Protein AF-A0A0F9DGH7-F1 (afdb_monomer_lite)

Structure (mmCIF, N/CA/C/O backbone):
data_AF-A0A0F9DGH7-F1
#
_entry.id   AF-A0A0F9DGH7-F1
#
loop_
_atom_site.group_PDB
_atom_site.id
_atom_site.type_symbol
_atom_site.label_atom_id
_atom_site.label_alt_id
_atom_site.label_comp_id
_atom_site.label_asym_id
_atom_site.label_entity_id
_atom_site.label_seq_id
_atom_site.pdbx_PDB_ins_code
_atom_site.Cartn_x
_atom_site.Cartn_y
_atom_site.Cartn_z
_atom_site.occupancy
_atom_site.B_iso_or_equiv
_atom_site.auth_seq_id
_atom_site.auth_comp_id
_atom_site.auth_asym_id
_atom_site.auth_atom_id
_atom_site.pdbx_PDB_model_num
ATOM 1 N N . MET A 1 1 ? -24.964 -25.021 18.008 1.00 40.59 1 MET A N 1
ATOM 2 C CA . MET A 1 1 ? -23.583 -24.752 17.544 1.00 40.59 1 MET A CA 1
ATOM 3 C C . MET A 1 1 ? -23.655 -23.641 16.508 1.00 40.59 1 MET A C 1
ATOM 5 O O . MET A 1 1 ? -24.434 -23.808 15.576 1.00 40.59 1 MET A O 1
ATOM 9 N N . PRO A 1 2 ? -22.948 -22.509 16.654 1.00 48.03 2 PRO A N 1
ATOM 10 C CA . PRO A 1 2 ? -22.943 -21.501 15.603 1.00 48.03 2 PRO A CA 1
ATOM 11 C C . PRO A 1 2 ? -22.214 -22.079 14.384 1.00 48.03 2 PRO A C 1
ATOM 13 O O . PRO A 1 2 ? -21.088 -22.565 14.497 1.00 48.03 2 PRO A O 1
ATOM 16 N N . GLY A 1 3 ? -22.911 -22.122 13.247 1.00 54.25 3 GLY A N 1
ATOM 17 C CA . GLY A 1 3 ? -22.405 -22.692 12.002 1.00 54.25 3 GLY A CA 1
ATOM 18 C C . GLY A 1 3 ? -21.182 -21.929 11.498 1.00 54.25 3 GLY A C 1
ATOM 19 O O . GLY A 1 3 ? -21.117 -20.707 11.623 1.00 54.25 3 GLY A O 1
ATOM 20 N N . LYS A 1 4 ? -20.211 -22.658 10.933 1.00 53.97 4 LYS A N 1
ATOM 21 C CA . LYS A 1 4 ? -19.028 -22.071 10.287 1.00 53.97 4 LYS A CA 1
ATOM 22 C C . LYS A 1 4 ? -19.452 -20.960 9.319 1.00 53.97 4 LYS A C 1
ATOM 24 O O . LYS A 1 4 ? -20.399 -21.140 8.552 1.00 53.97 4 LYS A O 1
ATOM 29 N N . SER A 1 5 ? -18.747 -19.829 9.371 1.00 54.81 5 SER A N 1
ATOM 30 C CA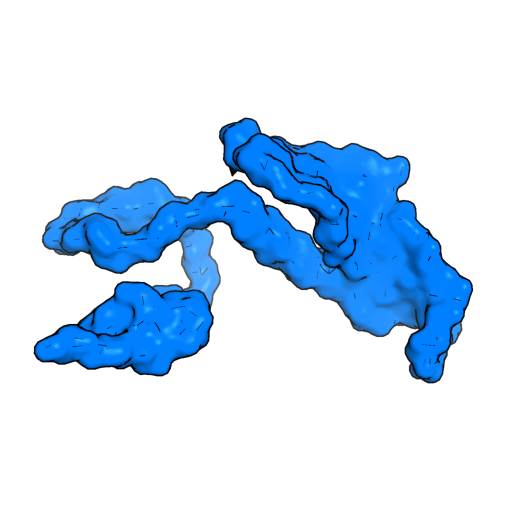 . SER A 1 5 ? -18.972 -18.709 8.456 1.00 54.81 5 SER A CA 1
ATOM 31 C C . SER A 1 5 ? -18.831 -19.187 7.004 1.00 54.81 5 SER A C 1
ATOM 33 O O . SER A 1 5 ? -17.885 -19.920 6.704 1.00 54.81 5 SER A O 1
ATOM 35 N N . PRO A 1 6 ? -19.754 -18.813 6.100 1.00 55.09 6 PRO A N 1
ATOM 36 C CA . PRO A 1 6 ? -19.702 -19.218 4.695 1.00 55.09 6 PRO A CA 1
ATOM 37 C C . PRO A 1 6 ? -18.607 -18.493 3.892 1.00 55.09 6 PRO A C 1
ATOM 39 O O . PRO A 1 6 ? -18.417 -18.796 2.719 1.00 55.09 6 PRO A O 1
ATOM 42 N N . LEU A 1 7 ? -17.907 -17.526 4.494 1.00 52.88 7 LEU A N 1
ATOM 43 C CA . LEU A 1 7 ? -16.910 -16.693 3.829 1.00 52.88 7 LEU A CA 1
ATOM 44 C C . LEU A 1 7 ? -15.492 -17.196 4.133 1.00 52.88 7 LEU A C 1
ATOM 46 O O . LEU A 1 7 ? -15.117 -17.365 5.293 1.00 52.88 7 LEU A O 1
ATOM 50 N N . VAL A 1 8 ? -14.687 -17.401 3.088 1.00 50.41 8 VAL A N 1
ATOM 51 C CA . VAL A 1 8 ? -13.270 -17.785 3.195 1.00 50.41 8 VAL A CA 1
ATOM 52 C C . VAL A 1 8 ? -12.404 -16.532 3.018 1.00 50.41 8 VAL A C 1
ATOM 54 O O . VAL A 1 8 ? -12.507 -15.851 2.002 1.00 50.41 8 VAL A O 1
ATOM 57 N N . GLY A 1 9 ? -11.550 -16.213 3.998 1.00 60.12 9 GLY A N 1
ATOM 58 C CA . GLY A 1 9 ? -10.656 -15.045 3.954 1.00 60.12 9 GLY A CA 1
ATOM 59 C C . GLY A 1 9 ? -11.218 -13.794 4.648 1.00 60.12 9 GLY A C 1
ATOM 60 O O . GLY A 1 9 ? -11.692 -13.872 5.785 1.00 60.12 9 GLY A O 1
ATOM 61 N N . TYR A 1 10 ? -11.128 -12.622 4.001 1.00 45.06 10 TYR A N 1
ATOM 62 C CA . TYR A 1 10 ? -11.672 -11.363 4.539 1.00 45.06 10 TYR A CA 1
ATOM 63 C C . TYR A 1 10 ? -13.191 -11.499 4.749 1.00 45.06 10 TYR A C 1
ATOM 65 O O . TYR A 1 10 ? -13.947 -11.617 3.790 1.00 45.06 10 TYR A O 1
ATOM 73 N N . GLY A 1 11 ? -13.633 -11.493 6.011 1.00 52.81 11 GLY A N 1
ATOM 74 C CA . GLY A 1 11 ? -15.044 -11.670 6.382 1.00 52.81 11 GLY A CA 1
ATOM 75 C C . GLY A 1 11 ? -15.383 -13.000 7.063 1.00 52.81 11 GLY A C 1
ATOM 76 O O . GLY A 1 11 ? -16.527 -13.182 7.462 1.00 52.81 11 GLY A O 1
ATOM 77 N N . ALA A 1 12 ? -14.412 -13.894 7.292 1.00 57.06 12 ALA A N 1
ATOM 78 C CA . ALA A 1 12 ? -14.639 -15.185 7.962 1.00 57.06 12 ALA A CA 1
ATOM 79 C C . ALA A 1 12 ? -15.184 -15.085 9.409 1.00 57.06 12 ALA A C 1
ATOM 81 O O . ALA A 1 12 ? -15.708 -16.059 9.944 1.00 57.06 12 ALA A O 1
ATOM 82 N N . GLY A 1 13 ? -15.080 -13.917 10.055 1.00 59.22 13 GLY A N 1
ATOM 83 C CA . GLY A 1 13 ? -15.679 -13.645 11.371 1.00 59.22 13 GLY A CA 1
ATOM 84 C C . GLY A 1 13 ? -17.124 -13.134 11.320 1.00 59.22 13 GLY A C 1
ATOM 85 O O . GLY A 1 13 ? -17.749 -12.958 12.362 1.00 59.22 13 GLY A O 1
ATOM 86 N N . ILE A 1 14 ? -17.663 -12.873 10.126 1.00 62.12 14 ILE A N 1
ATOM 87 C CA . ILE A 1 14 ? -19.019 -12.349 9.956 1.00 62.12 14 ILE A CA 1
ATOM 88 C C . ILE A 1 14 ? -20.000 -13.510 10.111 1.00 62.12 14 ILE A C 1
ATOM 90 O O . ILE A 1 14 ? -19.877 -14.548 9.451 1.00 62.12 14 ILE A O 1
ATOM 94 N N . ARG A 1 15 ? -20.972 -13.336 11.012 1.00 66.62 15 ARG A N 1
ATOM 95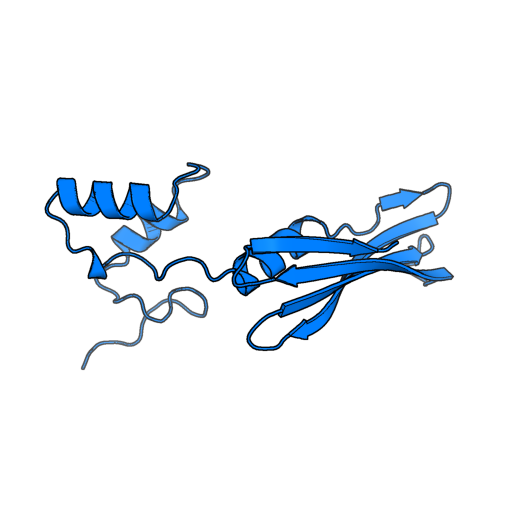 C CA . ARG A 1 15 ? -22.022 -14.327 11.254 1.00 66.62 15 ARG A CA 1
ATOM 96 C C . ARG A 1 15 ? -22.874 -14.514 10.000 1.00 66.62 15 ARG A C 1
ATOM 98 O O . ARG A 1 15 ? -23.110 -13.562 9.251 1.00 66.62 15 ARG A O 1
ATOM 105 N N . LYS A 1 16 ? -23.381 -15.728 9.782 1.00 64.69 16 LYS A N 1
ATOM 106 C CA . LYS A 1 16 ? -24.193 -16.057 8.598 1.00 64.69 16 LYS A CA 1
ATOM 107 C C . LYS A 1 16 ? -25.446 -15.176 8.503 1.00 64.69 16 LYS A C 1
ATOM 109 O O . LYS A 1 16 ? -25.853 -14.805 7.410 1.00 64.69 16 LYS A O 1
ATOM 114 N N . GLU A 1 17 ? -26.009 -14.777 9.638 1.00 66.75 17 GLU A N 1
ATOM 115 C CA . GLU A 1 17 ? -27.198 -13.915 9.710 1.00 66.75 17 GLU A CA 1
ATOM 116 C C . GLU A 1 17 ? -26.940 -12.477 9.220 1.00 66.75 17 GLU A C 1
ATOM 118 O O . GLU A 1 17 ? -27.863 -11.768 8.837 1.00 66.75 17 GLU A O 1
ATOM 123 N N . THR A 1 18 ? -25.675 -12.051 9.178 1.00 64.69 18 THR A N 1
ATOM 124 C CA . THR A 1 18 ? -25.241 -10.728 8.695 1.00 64.69 18 THR A CA 1
ATOM 125 C C . THR A 1 18 ? -24.855 -10.710 7.208 1.00 64.69 18 THR A C 1
ATOM 127 O O . THR A 1 18 ? -24.339 -9.704 6.723 1.00 64.69 18 THR A O 1
ATOM 130 N N . LEU A 1 19 ? -25.140 -11.783 6.455 1.00 67.31 19 LEU A N 1
ATOM 131 C CA . LEU A 1 19 ? -24.823 -11.905 5.023 1.00 67.31 19 LEU A CA 1
ATOM 132 C C . LEU A 1 19 ? -25.440 -10.780 4.172 1.00 67.31 19 LEU A C 1
ATOM 134 O O . LEU A 1 19 ? -24.796 -10.291 3.250 1.00 67.31 19 LEU A O 1
ATOM 138 N N . LEU A 1 20 ? -26.649 -10.313 4.507 1.00 69.31 20 LEU A N 1
ATOM 139 C CA . LEU A 1 20 ? -27.270 -9.176 3.813 1.00 69.31 20 LEU A CA 1
ATOM 140 C C . LEU A 1 20 ? -26.473 -7.878 4.029 1.00 69.31 20 LEU A C 1
ATOM 142 O O . LEU A 1 20 ? -26.275 -7.104 3.097 1.00 69.31 20 LEU A O 1
ATOM 146 N N . GLY A 1 21 ? -25.946 -7.683 5.242 1.00 65.06 21 GLY A N 1
ATOM 147 C CA . GLY A 1 21 ? -25.022 -6.593 5.545 1.00 65.06 21 GLY A CA 1
ATOM 148 C C . GLY A 1 21 ? -23.732 -6.708 4.737 1.00 65.06 21 GLY A C 1
ATOM 149 O O . GLY A 1 21 ? -23.267 -5.715 4.195 1.00 65.06 21 GLY A O 1
ATOM 150 N N . TRP A 1 22 ? -23.185 -7.917 4.579 1.00 66.75 22 TRP A N 1
ATOM 151 C CA . TRP A 1 22 ? -22.013 -8.153 3.731 1.00 66.75 22 TRP A CA 1
ATOM 152 C C . TRP A 1 22 ? -22.264 -7.734 2.273 1.00 66.75 22 TRP A C 1
ATOM 154 O O . TRP A 1 22 ? -21.476 -6.978 1.713 1.00 66.75 22 TRP A O 1
ATOM 164 N N . VAL A 1 23 ? -23.392 -8.136 1.679 1.00 65.81 23 VAL A N 1
ATOM 165 C CA . VAL A 1 23 ? -23.757 -7.720 0.311 1.00 65.81 23 VAL A CA 1
ATOM 166 C C . VAL A 1 23 ? -23.901 -6.197 0.209 1.00 65.81 23 VAL A C 1
ATOM 168 O O . VAL A 1 23 ? -23.433 -5.613 -0.761 1.00 65.81 23 VAL A O 1
ATOM 171 N N . ALA A 1 24 ? -24.472 -5.531 1.217 1.00 66.88 24 ALA A N 1
ATOM 172 C CA . ALA A 1 24 ? -24.585 -4.072 1.230 1.00 66.88 24 ALA A CA 1
ATOM 173 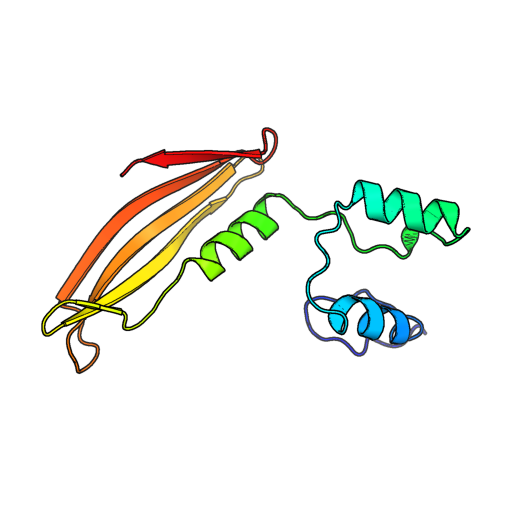C C . ALA A 1 24 ? -23.219 -3.363 1.349 1.00 66.88 24 ALA A C 1
ATOM 175 O O . ALA A 1 24 ? -22.976 -2.383 0.651 1.00 66.88 24 ALA A O 1
ATOM 176 N N . TRP A 1 25 ? -22.310 -3.862 2.194 1.00 65.19 25 TRP A N 1
ATOM 177 C CA . TRP A 1 25 ? -20.985 -3.260 2.394 1.00 65.19 25 TRP A CA 1
ATOM 178 C C . TRP A 1 25 ? -20.041 -3.451 1.208 1.00 65.19 25 TRP A C 1
ATOM 180 O O . TRP A 1 25 ? -19.233 -2.570 0.932 1.00 65.19 25 TRP A O 1
ATOM 190 N N . TYR A 1 26 ? -20.110 -4.605 0.543 1.00 63.75 26 TYR A N 1
ATOM 191 C CA . TYR A 1 26 ? -19.170 -4.981 -0.517 1.00 63.75 26 TYR A CA 1
ATOM 192 C C . TYR A 1 26 ? -19.777 -4.923 -1.927 1.00 63.75 26 TYR A C 1
ATOM 194 O O . TYR A 1 26 ? -19.048 -5.096 -2.900 1.00 63.75 26 TYR A O 1
ATOM 202 N N . GLY A 1 27 ? -21.088 -4.685 -2.046 1.00 64.25 27 GLY A N 1
ATOM 203 C CA . GLY A 1 27 ? -21.802 -4.524 -3.317 1.00 64.25 27 GLY A CA 1
ATOM 204 C C . GLY A 1 27 ? -22.057 -3.070 -3.726 1.00 64.25 27 GLY A C 1
ATOM 205 O O . GLY A 1 27 ? -22.379 -2.824 -4.885 1.00 64.25 27 GLY A O 1
ATOM 206 N N . ILE A 1 28 ? -21.899 -2.106 -2.812 1.00 61.38 28 ILE A N 1
ATOM 207 C CA . ILE A 1 28 ? -21.997 -0.672 -3.119 1.00 61.38 28 ILE A CA 1
ATOM 208 C C . ILE A 1 28 ? -20.589 -0.137 -3.390 1.00 61.38 28 ILE A C 1
ATOM 210 O O . ILE A 1 28 ? -19.727 -0.153 -2.512 1.00 61.38 28 ILE A O 1
ATOM 214 N N . SER A 1 29 ? -20.353 0.332 -4.613 1.00 56.16 29 SER A N 1
ATOM 215 C CA . SER A 1 29 ? -19.072 0.900 -5.027 1.00 56.16 29 SER A CA 1
ATOM 216 C C . SER A 1 29 ? -18.927 2.371 -4.623 1.00 56.16 29 SER A C 1
ATOM 218 O O . SER A 1 29 ? -19.831 3.173 -4.849 1.00 56.16 29 SER A O 1
ATOM 220 N N . ASP A 1 30 ? -17.735 2.699 -4.122 1.00 57.81 30 ASP A N 1
ATOM 221 C CA . ASP A 1 30 ? -17.082 4.017 -4.179 1.00 57.81 30 ASP A CA 1
ATOM 222 C C . ASP A 1 30 ? -17.552 5.215 -3.315 1.00 57.81 30 ASP A C 1
ATOM 224 O O . ASP A 1 30 ? -17.224 6.354 -3.651 1.00 57.81 30 ASP A O 1
ATOM 228 N N . PRO A 1 31 ? -18.242 5.062 -2.166 1.00 65.75 31 PRO A N 1
ATOM 229 C CA . PRO A 1 31 ? -18.404 6.193 -1.259 1.00 65.75 31 PRO A CA 1
ATOM 230 C C . PRO A 1 31 ? -17.148 6.369 -0.386 1.00 65.75 31 PRO A C 1
ATOM 232 O O . PRO A 1 31 ? -16.821 5.516 0.445 1.00 65.75 31 PRO A O 1
ATOM 235 N N . GLU A 1 32 ? -16.460 7.507 -0.517 1.00 73.75 32 GLU A N 1
ATOM 236 C CA . GLU A 1 32 ? -15.401 7.893 0.420 1.00 73.75 32 GLU A CA 1
ATOM 237 C C . GLU A 1 32 ? -16.028 8.272 1.772 1.00 73.75 32 GLU A C 1
ATOM 239 O O . GLU A 1 32 ? -16.500 9.388 1.991 1.00 73.75 32 GLU A O 1
ATOM 244 N N . VAL A 1 33 ? -16.060 7.317 2.704 1.00 81.62 33 VAL A N 1
ATOM 245 C CA . VAL A 1 33 ? -16.592 7.535 4.054 1.00 81.62 33 VAL A CA 1
ATOM 246 C C . VAL A 1 33 ? -15.503 7.293 5.085 1.00 81.62 33 VAL A C 1
ATOM 248 O O . VAL A 1 33 ? -14.994 6.184 5.249 1.00 81.62 33 VAL A O 1
ATOM 251 N N . ARG A 1 34 ? -15.181 8.331 5.862 1.00 84.88 34 ARG A N 1
ATOM 252 C CA . ARG A 1 34 ? -14.290 8.191 7.019 1.00 84.88 34 ARG A CA 1
ATOM 253 C C . ARG A 1 34 ? -14.939 7.297 8.074 1.00 84.88 34 ARG A C 1
ATOM 255 O O . ARG A 1 34 ? -16.099 7.502 8.430 1.00 84.88 34 ARG A O 1
ATOM 262 N N . TYR A 1 35 ? -14.167 6.381 8.660 1.00 87.25 35 TYR A N 1
ATOM 263 C CA . TYR A 1 35 ? -14.657 5.433 9.673 1.00 87.25 35 TYR A CA 1
ATOM 264 C C . TYR A 1 35 ? -15.437 6.110 10.815 1.00 87.25 35 TYR A C 1
ATOM 266 O O . TYR A 1 35 ? -16.502 5.646 11.211 1.00 87.25 35 TYR A O 1
ATOM 274 N N . ASN A 1 36 ? -14.959 7.258 11.306 1.00 89.50 36 ASN A N 1
ATOM 275 C CA . ASN A 1 36 ? -15.638 8.006 12.370 1.00 89.50 36 ASN A CA 1
ATOM 276 C C . ASN A 1 36 ? -16.990 8.590 11.930 1.00 89.50 36 ASN A C 1
ATOM 278 O O . ASN A 1 36 ? -17.930 8.608 12.724 1.00 89.50 36 ASN A O 1
ATOM 282 N N . ALA A 1 37 ? -17.108 9.031 10.675 1.00 89.81 37 ALA A N 1
ATOM 283 C CA . ALA A 1 37 ? -18.372 9.509 10.121 1.00 89.81 37 ALA A CA 1
ATOM 284 C C . ALA A 1 37 ? -19.369 8.351 9.973 1.00 89.81 37 ALA A C 1
ATOM 286 O O . ALA A 1 37 ? -20.526 8.481 10.372 1.00 89.81 37 ALA A O 1
ATOM 287 N N . LEU A 1 38 ? -18.897 7.190 9.509 1.00 88.44 38 LEU A N 1
ATOM 288 C CA . LEU A 1 38 ? -19.701 5.972 9.435 1.00 88.44 38 LEU A CA 1
ATOM 289 C C . LEU A 1 38 ? -20.206 5.544 10.817 1.00 88.44 38 LEU A C 1
ATOM 291 O O . LEU A 1 38 ? -21.400 5.327 11.013 1.00 88.44 38 LEU A O 1
ATOM 295 N N . LYS A 1 39 ? -19.301 5.494 11.799 1.00 91.94 39 LYS A N 1
ATOM 296 C CA . LYS A 1 39 ? -19.607 5.159 13.193 1.00 91.94 39 LYS A CA 1
ATOM 297 C C . LYS A 1 39 ? -20.660 6.086 13.790 1.00 91.94 39 LYS A C 1
ATOM 299 O O . LYS A 1 39 ? -21.587 5.619 14.451 1.00 91.94 39 LYS A O 1
ATOM 304 N N . LYS A 1 40 ? -20.534 7.392 13.539 1.00 93.31 40 LYS A N 1
ATOM 305 C CA . LYS A 1 40 ? -21.523 8.390 13.954 1.00 93.31 40 LYS A CA 1
ATOM 306 C C . LYS A 1 40 ? -22.886 8.103 13.319 1.00 93.31 40 LYS A C 1
ATOM 308 O O . LYS A 1 40 ? -23.877 8.060 14.039 1.00 93.31 40 LYS A O 1
ATOM 313 N N . ARG A 1 41 ? -22.928 7.826 12.012 1.00 90.94 41 ARG A N 1
ATOM 314 C CA . ARG A 1 41 ? -24.178 7.572 11.286 1.00 90.94 41 ARG A CA 1
ATOM 315 C C . ARG A 1 41 ? -24.903 6.314 11.761 1.00 90.94 41 ARG A C 1
ATOM 317 O O . ARG A 1 41 ? -26.111 6.350 11.955 1.00 90.94 41 ARG A O 1
ATOM 324 N N . VAL A 1 42 ? -24.173 5.226 12.007 1.00 90.06 42 VAL A N 1
ATOM 325 C CA . VAL A 1 42 ? -24.735 3.987 12.580 1.00 90.06 42 VAL A CA 1
ATOM 326 C C . VAL A 1 42 ? -25.377 4.260 13.942 1.00 90.06 42 VAL A C 1
ATOM 328 O O . VAL A 1 42 ? -26.503 3.834 14.184 1.00 90.06 42 VAL A O 1
ATOM 331 N N . LYS A 1 43 ? -24.709 5.047 14.797 1.00 92.56 43 LYS A N 1
ATOM 332 C CA . LYS A 1 43 ? -25.246 5.435 16.107 1.00 92.56 43 LYS A CA 1
ATOM 333 C C . LYS A 1 43 ? -26.513 6.294 15.995 1.00 92.56 43 LYS A C 1
ATOM 335 O O . LYS A 1 43 ? -27.455 6.071 16.745 1.00 92.56 43 LYS A O 1
ATOM 340 N N . GLU A 1 44 ? -26.549 7.253 15.068 1.00 95.12 44 GLU A N 1
ATOM 341 C CA . GLU A 1 44 ? -27.730 8.101 14.812 1.00 95.12 44 GLU A CA 1
ATOM 342 C C . GLU A 1 44 ? -28.952 7.297 14.352 1.00 95.12 44 GLU A C 1
ATOM 344 O O . GLU A 1 44 ? -30.080 7.672 14.653 1.00 95.12 44 GLU A O 1
ATOM 349 N N . LEU A 1 45 ? -28.734 6.181 13.653 1.00 93.06 45 LEU A N 1
ATOM 350 C CA . LEU A 1 45 ? -29.791 5.274 13.201 1.00 93.06 45 LEU A CA 1
ATOM 351 C C . LEU A 1 45 ? -30.259 4.292 14.291 1.00 93.06 45 LEU A C 1
ATOM 353 O O . LEU A 1 45 ? -31.087 3.430 14.012 1.00 93.06 45 LEU A O 1
ATOM 357 N N . GLY A 1 46 ? -29.724 4.384 15.516 1.00 92.44 46 GLY A N 1
ATOM 358 C CA . GLY A 1 46 ? -30.046 3.461 16.610 1.00 92.44 46 GLY A CA 1
ATOM 359 C C . GLY A 1 46 ? -29.500 2.043 16.408 1.00 92.44 46 GLY A C 1
ATOM 360 O O . GLY A 1 46 ? -29.963 1.109 17.059 1.00 92.44 46 GLY A O 1
ATOM 361 N N . LEU A 1 47 ? -28.536 1.868 15.501 1.00 88.88 47 LEU A N 1
ATOM 362 C CA . LEU A 1 47 ? -27.937 0.575 15.189 1.00 88.88 47 LEU A CA 1
ATOM 363 C C . LEU A 1 47 ? -26.751 0.272 16.113 1.00 88.88 47 LEU A C 1
ATOM 365 O O . LEU A 1 47 ? -26.058 1.172 16.597 1.00 88.88 47 LEU A O 1
ATOM 369 N N . ASP A 1 48 ? -26.488 -1.019 16.316 1.00 86.69 48 ASP A N 1
ATOM 370 C CA . ASP A 1 48 ? -25.346 -1.470 17.104 1.00 86.69 48 ASP A CA 1
ATOM 371 C C . ASP A 1 48 ? -24.027 -1.216 16.360 1.00 86.69 48 ASP A C 1
ATOM 373 O O . ASP A 1 48 ? -23.749 -1.774 15.298 1.00 86.69 48 ASP A O 1
ATOM 377 N N . VAL A 1 49 ? -23.183 -0.385 16.965 1.00 86.00 49 VAL A N 1
ATOM 378 C CA . VAL A 1 49 ? -21.855 -0.030 16.461 1.00 86.00 49 VAL A CA 1
ATOM 379 C C . VAL A 1 49 ? -20.909 -1.236 16.445 1.00 86.00 49 VAL A C 1
ATOM 381 O O . VAL A 1 49 ? -19.960 -1.242 15.664 1.00 86.00 49 VAL A O 1
ATOM 384 N N . SER A 1 50 ? -21.168 -2.270 17.253 1.00 83.75 50 SER A N 1
ATOM 385 C CA . SER A 1 50 ? -20.390 -3.516 17.246 1.00 83.75 50 SER A CA 1
ATOM 386 C C . SER A 1 50 ? -20.516 -4.295 15.929 1.00 83.75 50 SER A C 1
ATOM 388 O O . SER A 1 50 ? -19.654 -5.110 15.609 1.00 83.75 50 SER A O 1
ATOM 390 N N . ALA A 1 51 ? -21.556 -4.008 15.136 1.00 80.44 51 ALA A N 1
ATOM 391 C CA . ALA A 1 51 ? -21.748 -4.589 13.814 1.00 80.44 51 ALA A CA 1
ATOM 392 C C . ALA A 1 51 ? -20.832 -3.974 12.740 1.00 80.44 51 ALA A C 1
ATOM 394 O O . ALA A 1 51 ? -20.781 -4.487 11.620 1.00 80.44 51 ALA A O 1
ATOM 395 N N . LEU A 1 52 ? -20.121 -2.879 13.045 1.00 83.50 52 LEU A N 1
ATOM 396 C CA . LEU A 1 52 ? -19.153 -2.299 12.119 1.00 83.50 52 LEU A CA 1
ATOM 397 C C . LEU A 1 52 ? -17.911 -3.189 11.980 1.00 83.50 52 LEU A C 1
ATOM 399 O O . LEU A 1 52 ? -17.453 -3.779 12.962 1.00 83.50 52 LEU A O 1
ATOM 403 N N . PRO A 1 53 ? -17.300 -3.233 10.782 1.00 81.62 53 PRO A N 1
ATOM 404 C CA . PRO A 1 53 ? -15.962 -3.780 10.627 1.00 81.62 53 PRO A CA 1
ATOM 405 C C . PRO A 1 53 ? -14.971 -3.076 11.557 1.00 81.62 53 PRO A C 1
ATOM 407 O O . PRO A 1 53 ? -15.145 -1.906 11.898 1.00 81.62 53 PRO A O 1
ATOM 410 N N . ALA A 1 54 ? -13.893 -3.766 11.925 1.00 82.75 54 ALA A N 1
ATOM 411 C CA . ALA A 1 54 ? -12.799 -3.136 12.653 1.00 82.75 54 ALA A CA 1
ATOM 412 C C . ALA A 1 54 ? -12.245 -1.920 11.877 1.00 82.75 54 ALA A C 1
ATOM 414 O O . ALA A 1 54 ? -12.240 -1.933 10.640 1.00 82.75 54 ALA A O 1
ATOM 415 N N . PRO A 1 55 ? -11.752 -0.883 12.580 1.00 85.38 55 PRO A N 1
ATOM 416 C CA . PRO A 1 55 ? -11.125 0.258 11.929 1.00 85.38 55 PRO A CA 1
ATOM 417 C C . PRO A 1 55 ? -9.944 -0.189 11.061 1.00 85.38 55 PRO A C 1
ATOM 419 O O . PRO A 1 55 ? -9.241 -1.156 11.374 1.00 85.38 55 PRO A O 1
ATOM 422 N N . LEU A 1 56 ? -9.728 0.541 9.967 1.00 85.94 56 LEU A N 1
ATOM 423 C CA . LEU A 1 56 ? -8.622 0.291 9.051 1.00 85.94 56 LEU A CA 1
ATOM 424 C C . LEU A 1 56 ? -7.288 0.421 9.789 1.00 85.94 56 LEU A C 1
ATOM 426 O O . LEU A 1 56 ? -7.015 1.431 10.435 1.00 85.94 56 LEU A O 1
ATOM 430 N N . ARG A 1 57 ? -6.442 -0.602 9.667 1.00 89.12 57 ARG A N 1
ATOM 431 C CA . ARG A 1 57 ? -5.078 -0.575 10.198 1.00 89.12 57 ARG A CA 1
ATOM 432 C C . ARG A 1 57 ? -4.175 0.149 9.208 1.00 89.12 57 ARG A C 1
ATOM 434 O O . ARG A 1 57 ? -4.162 -0.219 8.035 1.00 89.12 57 ARG A O 1
ATOM 441 N N . ALA A 1 58 ? -3.377 1.106 9.686 1.00 90.69 58 ALA A N 1
ATOM 442 C CA . ALA A 1 58 ? -2.471 1.911 8.857 1.00 90.69 58 ALA A CA 1
ATOM 443 C C . ALA A 1 58 ? -1.611 1.045 7.922 1.00 90.69 58 ALA A C 1
ATOM 445 O O . ALA A 1 58 ? -1.574 1.262 6.713 1.00 90.69 58 ALA A O 1
ATOM 446 N N . GLY A 1 59 ? -0.998 -0.007 8.476 1.00 92.25 59 GLY A N 1
ATOM 447 C CA . GLY A 1 59 ? -0.167 -0.925 7.704 1.00 92.25 59 GLY A CA 1
ATOM 448 C C . GLY A 1 59 ? -0.931 -1.669 6.606 1.00 92.25 59 GLY A C 1
ATOM 449 O O . GLY A 1 59 ? -0.415 -1.801 5.503 1.00 92.25 59 GLY A O 1
ATOM 450 N N . ASP A 1 60 ? -2.162 -2.117 6.858 1.00 90.50 60 ASP A N 1
ATOM 451 C CA . ASP A 1 60 ? -2.955 -2.825 5.842 1.00 90.50 60 ASP A CA 1
ATOM 452 C C . ASP A 1 60 ? -3.432 -1.868 4.740 1.00 90.50 60 ASP A C 1
ATOM 454 O O . ASP A 1 60 ? -3.374 -2.214 3.557 1.00 90.50 60 ASP A O 1
ATOM 458 N N . SER A 1 61 ? -3.817 -0.641 5.109 1.00 89.75 61 SER A N 1
ATOM 459 C CA . SER A 1 61 ? -4.146 0.426 4.158 1.00 89.75 61 SER A CA 1
ATOM 460 C C . SER A 1 61 ? -2.958 0.770 3.260 1.00 89.75 61 SER A C 1
ATOM 462 O O . SER A 1 61 ? -3.110 0.830 2.043 1.00 89.75 61 SER A O 1
ATOM 464 N N . PHE A 1 62 ? -1.761 0.914 3.833 1.00 94.00 62 PHE A N 1
ATOM 465 C CA . PHE A 1 62 ? -0.542 1.187 3.074 1.00 94.00 62 PHE A CA 1
ATOM 466 C C . PHE A 1 62 ? -0.172 0.041 2.133 1.00 94.00 62 PHE A C 1
ATOM 468 O O . PHE A 1 62 ? 0.088 0.272 0.956 1.00 94.00 62 PHE A O 1
ATOM 475 N N . LYS A 1 63 ? -0.2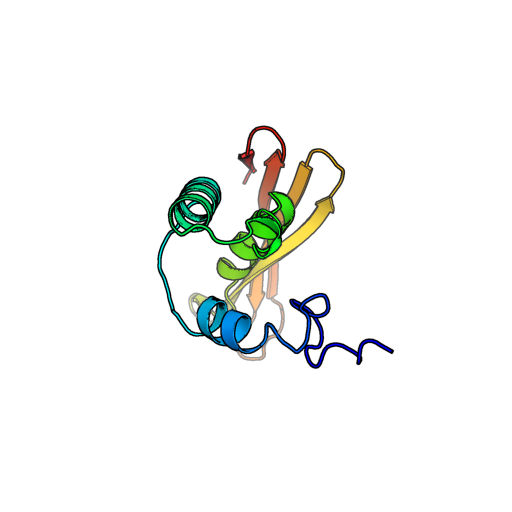42 -1.217 2.590 1.00 92.06 63 LYS A N 1
ATOM 476 C CA . LYS A 1 6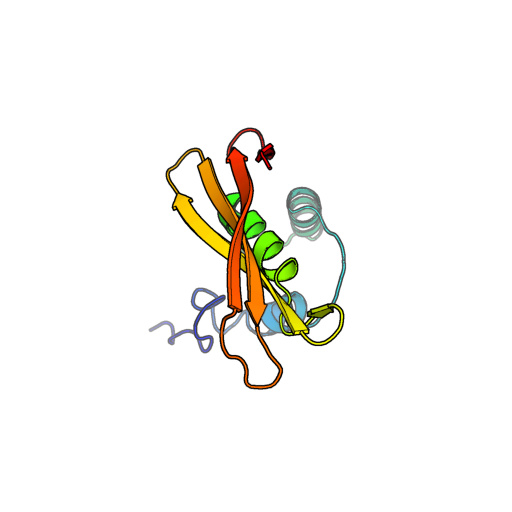3 ? -0.026 -2.387 1.720 1.00 92.06 63 LYS A CA 1
ATOM 477 C C . LYS A 1 63 ? -0.991 -2.401 0.536 1.00 92.06 63 LYS A C 1
ATOM 479 O O . LYS A 1 63 ? -0.583 -2.736 -0.576 1.00 92.06 63 LYS A O 1
ATOM 484 N N . ARG A 1 64 ? -2.260 -2.056 0.776 1.00 91.06 64 ARG A N 1
ATOM 485 C CA . ARG A 1 64 ? -3.281 -1.966 -0.271 1.00 91.06 64 ARG A CA 1
ATOM 486 C C . ARG A 1 64 ? -2.974 -0.835 -1.252 1.00 91.06 64 ARG A C 1
ATOM 488 O O . ARG A 1 64 ? -3.036 -1.078 -2.451 1.00 91.06 64 ARG A O 1
ATOM 495 N N . ALA A 1 65 ? -2.589 0.340 -0.757 1.00 91.00 65 ALA A N 1
ATOM 496 C CA . ALA A 1 65 ? -2.177 1.465 -1.593 1.00 91.00 65 ALA A CA 1
ATOM 497 C C . ALA A 1 65 ? -0.966 1.105 -2.471 1.00 91.00 65 ALA A C 1
ATOM 499 O O . ALA A 1 65 ? -1.010 1.299 -3.680 1.00 91.00 65 ALA A O 1
ATOM 500 N N . CYS A 1 66 ? 0.064 0.472 -1.899 1.00 93.69 66 CYS A N 1
ATOM 501 C CA . CYS A 1 66 ? 1.217 -0.019 -2.653 1.00 93.69 66 CYS A CA 1
ATOM 502 C C . CYS A 1 66 ? 0.827 -0.998 -3.765 1.00 93.69 66 CYS A C 1
ATOM 504 O O . CYS A 1 66 ? 1.357 -0.908 -4.863 1.00 93.69 66 CYS A O 1
ATOM 506 N N . ARG A 1 67 ? -0.104 -1.924 -3.503 1.00 90.50 67 ARG A N 1
ATOM 507 C CA . ARG A 1 67 ? -0.564 -2.887 -4.514 1.00 90.50 67 ARG A CA 1
ATOM 508 C C . ARG A 1 67 ? -1.221 -2.199 -5.713 1.00 90.50 67 ARG A C 1
ATOM 510 O O . ARG A 1 67 ? -1.095 -2.689 -6.825 1.00 90.50 67 ARG A O 1
ATOM 517 N N . TYR A 1 68 ? -1.917 -1.086 -5.496 1.00 90.81 68 TYR A N 1
ATOM 518 C CA . TYR A 1 68 ? -2.509 -0.311 -6.588 1.00 90.81 68 TYR A CA 1
ATOM 519 C C . TYR A 1 68 ? -1.477 0.456 -7.422 1.00 90.81 68 TYR A C 1
ATOM 521 O O . TYR A 1 68 ? -1.781 0.819 -8.551 1.00 90.81 68 TYR A O 1
ATOM 529 N N . ALA A 1 69 ? -0.273 0.687 -6.891 1.00 90.00 69 ALA A N 1
ATOM 530 C CA . ALA A 1 69 ? 0.818 1.322 -7.626 1.00 90.00 69 ALA A CA 1
ATOM 531 C C . ALA A 1 69 ? 1.601 0.339 -8.518 1.00 90.00 69 ALA A C 1
ATOM 533 O O . ALA A 1 69 ? 2.356 0.776 -9.383 1.00 90.00 69 ALA A O 1
ATOM 534 N N . GLU A 1 70 ? 1.445 -0.974 -8.317 1.00 94.62 70 GLU A N 1
ATOM 535 C CA . GLU A 1 70 ? 2.131 -1.985 -9.124 1.00 94.62 70 GLU A CA 1
ATOM 536 C C . GLU A 1 70 ? 1.562 -2.040 -10.545 1.00 94.62 70 GLU A C 1
ATOM 538 O O . GLU A 1 70 ? 0.348 -2.085 -10.749 1.00 94.62 70 GLU A O 1
ATOM 543 N N . GLN A 1 71 ? 2.450 -2.094 -11.534 1.00 96.25 71 GLN A N 1
ATOM 544 C CA . GLN A 1 71 ? 2.101 -2.212 -12.947 1.00 96.25 71 GLN A CA 1
ATOM 545 C C . GLN A 1 71 ? 3.001 -3.252 -13.606 1.00 96.25 71 GLN A C 1
ATOM 547 O O . GLN A 1 71 ? 4.170 -3.395 -13.255 1.00 96.25 71 GLN A O 1
ATOM 552 N N . LYS A 1 72 ? 2.462 -3.997 -14.567 1.00 94.75 72 LYS A N 1
ATOM 553 C CA . LYS A 1 72 ? 3.214 -5.004 -15.322 1.00 94.75 72 LYS A CA 1
ATOM 554 C C . LYS A 1 72 ? 3.158 -4.688 -16.803 1.00 94.75 72 LYS A C 1
ATOM 556 O O . LYS A 1 72 ? 2.129 -4.204 -17.269 1.00 94.75 72 LYS A O 1
ATOM 561 N N . LYS A 1 73 ? 4.230 -5.029 -17.520 1.00 92.81 73 LYS A N 1
ATOM 562 C CA . LYS A 1 73 ? 4.332 -4.878 -18.976 1.00 92.81 73 LYS A CA 1
ATOM 563 C C . LYS A 1 73 ? 4.017 -3.452 -19.456 1.00 92.81 73 LYS A C 1
ATOM 565 O O . LYS A 1 73 ? 3.333 -3.266 -20.458 1.00 92.81 73 LYS A O 1
ATOM 570 N N . VAL A 1 74 ? 4.514 -2.439 -18.745 1.00 95.25 74 VAL A N 1
ATOM 571 C CA . VAL A 1 74 ? 4.429 -1.038 -19.182 1.00 95.25 74 VAL A CA 1
ATOM 572 C C . VAL A 1 74 ? 5.389 -0.849 -20.365 1.00 95.25 74 VAL A C 1
ATOM 574 O O . VAL A 1 74 ? 6.574 -1.120 -20.193 1.00 95.25 74 VAL A O 1
ATOM 577 N N . PRO A 1 75 ? 4.938 -0.426 -21.558 1.00 95.19 75 PRO A N 1
ATOM 578 C CA . PRO A 1 75 ? 5.832 -0.254 -22.705 1.00 95.19 75 PRO A CA 1
ATOM 579 C C . PRO A 1 75 ? 6.915 0.807 -22.451 1.00 95.19 75 PRO A C 1
ATOM 581 O O . PRO A 1 75 ? 6.606 1.899 -21.971 1.00 95.19 75 PRO A O 1
ATOM 584 N N . TYR A 1 76 ? 8.167 0.506 -22.807 1.00 92.12 76 TYR A N 1
ATOM 585 C CA . TYR A 1 76 ? 9.310 1.416 -22.701 1.00 92.12 76 TYR A CA 1
ATOM 586 C C . TYR A 1 76 ? 10.273 1.197 -23.880 1.00 92.12 76 TYR A C 1
ATOM 588 O O . TYR A 1 76 ? 11.159 0.350 -23.833 1.00 92.12 76 TYR A O 1
ATOM 596 N N . GLY A 1 77 ? 10.086 1.943 -24.973 1.00 92.19 77 GLY A N 1
ATOM 597 C CA . GLY A 1 77 ? 10.823 1.693 -26.218 1.00 92.19 77 GLY A CA 1
ATOM 598 C C . GLY A 1 77 ? 10.510 0.303 -26.783 1.00 92.19 77 GLY A C 1
ATOM 599 O O . GLY A 1 77 ? 9.340 -0.061 -26.886 1.00 92.19 77 GLY A O 1
ATOM 600 N N . ASP A 1 78 ? 11.551 -0.469 -27.105 1.00 93.50 78 ASP A N 1
ATOM 601 C CA . ASP A 1 78 ? 11.441 -1.849 -27.610 1.00 93.50 78 ASP A CA 1
ATOM 602 C C . ASP A 1 78 ? 11.360 -2.909 -26.490 1.00 93.50 78 ASP A C 1
ATOM 604 O O . ASP A 1 78 ? 11.333 -4.112 -26.756 1.00 93.50 78 ASP A O 1
ATOM 608 N N . VAL A 1 79 ? 11.341 -2.473 -25.227 1.00 95.62 79 VAL A N 1
ATOM 609 C CA . VAL A 1 79 ? 11.270 -3.330 -24.038 1.00 95.62 79 VAL A CA 1
ATOM 610 C C . VAL A 1 79 ? 10.034 -2.995 -23.199 1.00 95.62 79 VAL A C 1
ATOM 612 O O . VAL A 1 79 ? 9.259 -2.082 -23.499 1.00 95.62 79 VAL A O 1
ATOM 615 N N . PHE A 1 80 ? 9.827 -3.758 -22.132 1.00 96.94 80 PHE A N 1
ATOM 616 C CA . PHE A 1 80 ? 8.751 -3.555 -21.173 1.00 96.94 80 PHE A CA 1
ATOM 617 C C . PHE A 1 80 ? 9.306 -3.333 -19.772 1.00 96.94 80 PHE A C 1
ATOM 619 O O . PHE A 1 80 ? 10.355 -3.855 -19.408 1.00 96.94 80 PHE A O 1
ATOM 626 N N . THR A 1 81 ? 8.534 -2.628 -18.957 1.00 96.44 81 THR A N 1
ATOM 627 C CA . THR A 1 81 ? 8.867 -2.320 -17.574 1.00 96.44 81 THR A CA 1
ATOM 628 C C . THR A 1 81 ? 7.803 -2.873 -16.630 1.00 96.44 81 THR A C 1
ATOM 630 O O . THR A 1 81 ? 6.601 -2.658 -16.808 1.00 96.44 81 THR A O 1
ATOM 633 N N . ASN A 1 82 ? 8.243 -3.569 -15.587 1.00 96.88 82 ASN A N 1
ATOM 634 C CA . ASN A 1 82 ? 7.436 -3.985 -14.450 1.00 96.88 82 ASN A CA 1
ATOM 635 C C . ASN A 1 82 ? 7.748 -3.071 -13.259 1.00 96.88 82 ASN A C 1
ATOM 637 O O . ASN A 1 82 ? 8.879 -3.017 -12.777 1.00 96.88 82 ASN A O 1
ATOM 641 N N . ILE A 1 83 ? 6.727 -2.379 -12.762 1.00 96.44 83 ILE A N 1
ATOM 642 C CA . ILE A 1 83 ? 6.788 -1.543 -11.564 1.00 96.44 83 ILE A CA 1
ATOM 643 C C . ILE A 1 83 ? 6.239 -2.365 -10.402 1.00 96.44 83 ILE A C 1
ATOM 645 O O . ILE A 1 83 ? 5.075 -2.767 -10.399 1.00 96.44 83 ILE A O 1
ATOM 649 N N . MET A 1 84 ? 7.077 -2.636 -9.411 1.00 96.44 84 MET A N 1
ATOM 650 C CA . MET A 1 84 ? 6.778 -3.578 -8.336 1.00 96.44 84 MET A CA 1
ATOM 651 C C . MET A 1 84 ? 7.021 -2.947 -6.975 1.00 96.44 84 MET A C 1
ATOM 653 O O . MET A 1 84 ? 7.939 -2.149 -6.814 1.00 96.44 84 MET A O 1
ATOM 657 N N . ILE A 1 85 ? 6.252 -3.359 -5.967 1.00 96.75 85 ILE A N 1
ATOM 658 C CA . ILE A 1 85 ? 6.505 -2.977 -4.582 1.00 96.75 85 ILE A CA 1
ATOM 659 C C . ILE A 1 85 ? 6.917 -4.217 -3.785 1.00 96.75 85 ILE A C 1
ATOM 661 O O . ILE A 1 85 ? 6.146 -5.159 -3.593 1.00 96.75 85 ILE A O 1
ATOM 66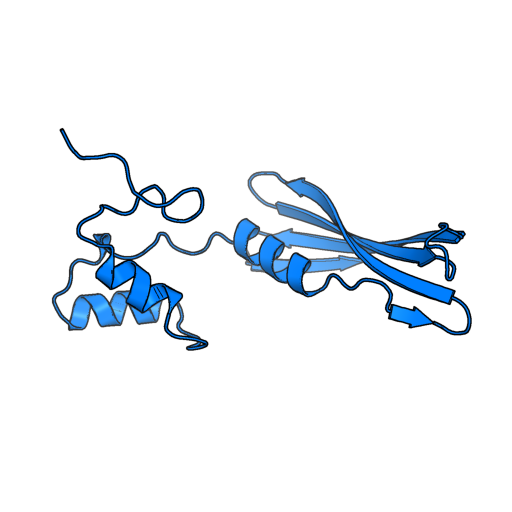5 N N . ARG A 1 86 ? 8.142 -4.226 -3.264 1.00 96.00 86 ARG A N 1
ATOM 666 C CA . ARG A 1 86 ? 8.671 -5.319 -2.441 1.00 96.00 86 ARG A CA 1
ATOM 667 C C . ARG A 1 86 ? 8.513 -5.019 -0.961 1.00 96.00 86 ARG A C 1
ATOM 669 O O . ARG A 1 86 ? 8.799 -3.918 -0.507 1.00 96.00 86 ARG A O 1
ATOM 676 N N . ALA A 1 87 ? 8.034 -6.005 -0.206 1.00 95.75 87 ALA A N 1
ATOM 677 C CA . ALA A 1 87 ? 8.014 -5.933 1.249 1.00 95.75 87 ALA A CA 1
ATOM 678 C C . ALA A 1 87 ? 9.432 -6.138 1.788 1.00 95.75 87 ALA A C 1
ATOM 680 O O . ALA A 1 87 ? 10.104 -7.074 1.362 1.00 95.75 87 ALA A O 1
ATOM 681 N N . VAL A 1 88 ? 9.855 -5.273 2.710 1.00 95.81 88 VAL A N 1
ATOM 682 C CA . VAL A 1 88 ? 11.215 -5.300 3.266 1.00 95.81 88 VAL A CA 1
ATOM 683 C C . VAL A 1 88 ? 11.165 -5.635 4.745 1.00 95.81 88 VAL A C 1
ATOM 685 O O . VAL A 1 88 ? 11.600 -6.709 5.147 1.00 95.81 88 VAL A O 1
ATOM 688 N N . THR A 1 89 ? 10.566 -4.757 5.549 1.00 95.31 89 THR A N 1
ATOM 689 C CA . THR A 1 89 ? 10.370 -4.993 6.979 1.00 95.31 89 THR A CA 1
ATOM 690 C C . THR A 1 89 ? 9.046 -4.412 7.462 1.00 95.31 89 THR A C 1
ATOM 692 O O . THR A 1 89 ? 8.437 -3.545 6.830 1.00 95.31 89 THR A O 1
ATOM 695 N N . GLN A 1 90 ? 8.567 -4.940 8.579 1.00 95.06 90 GLN A N 1
ATOM 696 C CA . GLN A 1 90 ? 7.407 -4.435 9.288 1.00 95.06 90 GLN A CA 1
ATOM 697 C C . GLN A 1 90 ? 7.560 -4.765 10.772 1.00 95.06 90 GLN A C 1
ATOM 699 O O . GLN A 1 90 ? 7.622 -5.938 11.134 1.00 95.06 90 GLN A O 1
ATOM 704 N N . ASP A 1 91 ? 7.497 -3.746 11.622 1.00 94.94 91 ASP A N 1
ATOM 705 C CA . ASP A 1 91 ? 7.449 -3.888 13.081 1.00 94.94 91 ASP A CA 1
ATOM 706 C C . ASP A 1 91 ? 6.146 -3.281 13.635 1.00 94.94 91 ASP A C 1
ATOM 708 O O . ASP A 1 91 ? 5.137 -3.272 12.928 1.00 94.94 91 ASP A O 1
ATOM 712 N N . ASN A 1 92 ? 6.088 -2.839 14.892 1.00 94.00 92 ASN A N 1
ATOM 713 C CA . ASN A 1 92 ? 4.882 -2.218 15.456 1.00 94.00 92 ASN A CA 1
ATOM 714 C C . ASN A 1 92 ? 4.723 -0.739 15.082 1.00 94.00 92 ASN A C 1
ATOM 716 O O . ASN A 1 92 ? 3.604 -0.235 15.114 1.00 94.00 92 ASN A O 1
ATOM 720 N N . GLU A 1 93 ? 5.800 -0.076 14.682 1.00 95.94 93 GLU A N 1
ATOM 721 C CA . GLU A 1 93 ? 5.871 1.368 14.464 1.00 95.94 93 GLU A CA 1
ATOM 722 C C . GLU A 1 93 ? 5.859 1.692 12.972 1.00 95.94 93 GLU A C 1
ATOM 724 O O . GLU A 1 93 ? 5.148 2.591 12.534 1.00 95.94 93 GLU A O 1
ATOM 729 N N . THR A 1 94 ? 6.554 0.891 12.165 1.00 97.19 94 THR A N 1
ATOM 730 C CA . THR A 1 94 ? 6.795 1.185 10.756 1.00 97.19 94 THR A CA 1
ATOM 731 C C . THR A 1 94 ? 6.401 0.050 9.810 1.00 97.19 94 THR A C 1
ATOM 733 O O . THR A 1 94 ? 6.227 -1.122 10.182 1.00 97.19 94 THR A O 1
ATOM 736 N N . VAL A 1 95 ? 6.174 0.413 8.546 1.00 97.56 95 VAL A N 1
ATOM 737 C CA . VAL A 1 95 ? 6.152 -0.520 7.412 1.00 97.56 95 VAL A CA 1
ATOM 738 C C . VAL A 1 95 ? 7.113 -0.007 6.354 1.00 97.56 95 VAL A C 1
ATOM 740 O O . VAL A 1 95 ? 6.911 1.089 5.836 1.00 97.56 95 VAL A O 1
ATOM 743 N N . GLU A 1 96 ? 8.092 -0.822 5.977 1.00 97.06 96 GLU A N 1
ATOM 744 C CA . GLU A 1 96 ? 9.024 -0.508 4.901 1.00 97.06 96 GLU A CA 1
ATOM 745 C C . GLU A 1 96 ? 8.742 -1.353 3.657 1.00 97.06 96 GLU A C 1
ATOM 747 O O . GLU A 1 96 ? 8.583 -2.582 3.711 1.00 97.06 96 GLU A O 1
ATOM 752 N N . ARG A 1 97 ? 8.704 -0.680 2.508 1.00 97.44 97 ARG A N 1
ATOM 753 C CA . ARG A 1 97 ? 8.564 -1.294 1.190 1.00 97.44 97 ARG A CA 1
ATOM 754 C C . ARG A 1 97 ? 9.470 -0.602 0.184 1.00 97.44 97 ARG A C 1
ATOM 756 O O . ARG A 1 97 ? 9.656 0.603 0.267 1.00 97.44 97 ARG A O 1
ATOM 763 N N . HIS A 1 98 ? 10.008 -1.332 -0.785 1.00 97.25 98 HIS A N 1
ATOM 764 C CA . HIS A 1 98 ? 10.810 -0.744 -1.863 1.00 97.25 98 HIS A CA 1
ATOM 765 C C . HIS A 1 98 ? 10.036 -0.764 -3.173 1.00 97.25 98 HIS A C 1
ATOM 767 O O . HIS A 1 98 ? 9.470 -1.792 -3.543 1.00 97.25 98 HIS A O 1
ATOM 773 N N . LEU A 1 99 ? 10.026 0.369 -3.865 1.00 96.69 99 LEU A N 1
ATOM 774 C CA . LEU A 1 99 ? 9.661 0.456 -5.267 1.00 96.69 99 LEU A CA 1
ATOM 775 C C . LEU A 1 99 ? 10.816 -0.094 -6.094 1.00 96.69 99 LEU A C 1
ATOM 777 O O . LEU A 1 99 ? 11.962 0.303 -5.912 1.00 96.69 99 LEU A O 1
ATOM 781 N N . VAL A 1 100 ? 10.502 -1.009 -6.995 1.00 96.81 100 VAL A N 1
ATOM 782 C CA . VAL A 1 100 ? 11.459 -1.660 -7.878 1.00 96.81 100 VAL A CA 1
ATOM 783 C C . VAL A 1 100 ? 10.965 -1.526 -9.304 1.00 96.81 100 VAL A C 1
ATOM 785 O O . VAL A 1 100 ? 9.786 -1.758 -9.581 1.00 96.81 100 VAL A O 1
ATOM 788 N N . VAL A 1 101 ? 11.891 -1.203 -10.195 1.00 96.38 101 VAL A N 1
ATOM 789 C CA . VAL A 1 101 ? 11.684 -1.176 -11.634 1.00 96.38 101 VAL A CA 1
ATOM 790 C C . VAL A 1 101 ? 12.469 -2.336 -12.236 1.00 96.38 101 VAL A C 1
ATOM 792 O O . VAL A 1 101 ? 13.671 -2.473 -12.026 1.00 96.38 101 VAL A O 1
ATOM 795 N N . GLU A 1 102 ? 11.771 -3.213 -12.943 1.00 97.12 102 GLU A N 1
ATOM 796 C CA . GLU A 1 102 ? 12.370 -4.324 -13.677 1.00 97.12 102 GLU A CA 1
ATOM 797 C C . GLU A 1 102 ? 12.116 -4.131 -15.166 1.00 97.12 102 GLU A C 1
ATOM 799 O O . GLU A 1 102 ? 10.970 -3.961 -15.576 1.00 97.12 102 GLU A O 1
ATOM 804 N N . ILE A 1 103 ? 13.175 -4.178 -15.968 1.00 96.31 103 ILE A N 1
ATOM 805 C CA . ILE A 1 103 ? 13.094 -4.085 -17.425 1.00 96.31 103 ILE A CA 1
ATOM 806 C C . ILE A 1 103 ? 13.182 -5.498 -17.994 1.00 96.31 103 ILE A C 1
ATOM 808 O O . ILE A 1 103 ? 14.075 -6.269 -17.630 1.00 96.31 103 ILE A O 1
ATOM 812 N N . VAL A 1 104 ? 12.257 -5.842 -18.882 1.00 96.38 104 VAL A N 1
ATOM 813 C CA . VAL A 1 104 ? 12.135 -7.158 -19.515 1.00 96.38 104 VAL A CA 1
ATOM 814 C C . VAL A 1 104 ? 11.953 -7.015 -21.024 1.00 96.38 104 VAL A C 1
ATOM 816 O O . VAL A 1 104 ? 11.396 -6.026 -21.497 1.00 96.38 104 VAL A O 1
ATOM 819 N N . ASP A 1 105 ? 12.392 -8.004 -21.794 1.00 94.00 105 ASP A N 1
ATOM 820 C CA . ASP A 1 105 ? 12.115 -8.057 -23.231 1.00 94.00 105 ASP A CA 1
ATOM 821 C C . ASP A 1 105 ? 10.683 -8.553 -23.543 1.00 94.00 105 ASP A C 1
ATOM 823 O O . ASP A 1 105 ? 9.834 -8.749 -22.659 1.00 94.00 105 ASP A O 1
ATOM 827 N N . ALA A 1 106 ? 10.387 -8.730 -24.835 1.00 90.75 106 ALA A N 1
ATOM 828 C CA . ALA A 1 106 ? 9.097 -9.238 -25.298 1.00 90.75 106 ALA A CA 1
ATOM 829 C C . ALA A 1 106 ? 8.776 -10.644 -24.756 1.00 90.75 106 ALA A C 1
ATOM 831 O O . ALA A 1 106 ? 7.610 -10.925 -24.469 1.00 90.75 106 ALA A O 1
ATOM 832 N N . ASP A 1 107 ? 9.799 -11.467 -24.518 1.00 92.50 107 ASP A N 1
ATOM 833 C CA . ASP A 1 107 ? 9.699 -12.841 -24.020 1.00 92.50 107 ASP A CA 1
ATOM 834 C C . ASP A 1 107 ? 9.715 -12.925 -22.478 1.00 92.50 107 ASP A C 1
ATOM 836 O O . ASP A 1 107 ? 9.881 -14.005 -21.909 1.00 92.50 107 ASP A O 1
ATOM 840 N N . ASP A 1 108 ? 9.527 -11.794 -21.780 1.00 88.12 108 ASP A N 1
ATOM 841 C CA . ASP A 1 108 ? 9.585 -11.689 -20.311 1.00 88.12 108 ASP A CA 1
ATOM 842 C C . ASP A 1 108 ? 10.954 -12.030 -19.702 1.00 88.12 108 ASP A C 1
ATOM 844 O O . ASP A 1 108 ? 11.089 -12.235 -18.489 1.00 88.12 108 ASP A O 1
ATOM 848 N N . LYS A 1 109 ? 12.014 -12.042 -20.510 1.00 91.81 109 LYS A N 1
ATOM 849 C CA . LYS A 1 109 ? 13.361 -12.219 -19.992 1.00 91.81 109 LYS A CA 1
ATOM 850 C C . LYS A 1 109 ? 13.825 -10.919 -19.352 1.00 91.81 109 LYS A C 1
ATOM 852 O O . LYS A 1 109 ? 13.872 -9.863 -19.981 1.00 91.81 109 LYS A O 1
ATOM 857 N N . ARG A 1 110 ? 14.219 -11.020 -18.085 1.00 93.12 110 ARG A N 1
ATOM 858 C CA . ARG A 1 110 ? 14.767 -9.903 -17.316 1.00 93.12 110 ARG A CA 1
ATOM 859 C C . ARG A 1 110 ? 16.076 -9.397 -17.915 1.00 93.12 110 ARG A C 1
ATOM 861 O O . ARG A 1 110 ? 17.034 -10.162 -18.038 1.00 93.12 110 ARG A O 1
ATOM 868 N N . LEU A 1 111 ? 16.111 -8.102 -18.197 1.00 91.81 111 LEU A N 1
ATOM 869 C CA . LEU A 1 111 ? 17.280 -7.357 -18.649 1.00 91.81 111 LEU A CA 1
ATOM 870 C C . LEU A 1 111 ? 17.902 -6.581 -17.484 1.00 91.81 111 LEU A C 1
ATOM 872 O O . LEU A 1 111 ? 19.093 -6.730 -17.223 1.00 91.81 111 LEU A O 1
ATOM 876 N N . GLU A 1 112 ? 17.085 -5.841 -16.728 1.00 93.44 112 GLU A N 1
ATOM 877 C CA . GLU A 1 112 ? 17.536 -5.005 -15.606 1.00 93.44 112 GLU A CA 1
ATOM 878 C C . GLU A 1 112 ? 16.581 -5.090 -14.411 1.00 93.44 112 GLU A C 1
ATOM 880 O O . GLU A 1 112 ? 15.404 -5.426 -14.553 1.00 93.44 112 GLU A O 1
ATOM 885 N N . TYR A 1 113 ? 17.100 -4.815 -13.212 1.00 94.19 113 TYR A N 1
ATOM 886 C CA . TYR A 1 113 ? 16.341 -4.824 -11.961 1.00 94.19 113 TYR A CA 1
ATOM 887 C C . TYR A 1 113 ? 16.965 -3.838 -10.977 1.00 94.19 113 TYR A C 1
ATOM 889 O O . TYR A 1 113 ? 18.050 -4.094 -10.454 1.00 94.19 113 TYR A O 1
ATOM 897 N N . GLU A 1 114 ? 16.266 -2.742 -10.699 1.00 92.81 114 GLU A N 1
ATOM 898 C CA . GLU A 1 114 ? 16.778 -1.653 -9.872 1.00 92.81 114 GLU A CA 1
ATOM 899 C C . GLU A 1 114 ? 15.745 -1.216 -8.817 1.00 92.81 114 GLU A C 1
ATOM 901 O O . GLU A 1 114 ? 14.570 -0.999 -9.140 1.00 92.81 114 GLU A O 1
ATOM 906 N N . PRO A 1 115 ? 16.140 -1.083 -7.537 1.00 93.88 115 PRO A N 1
ATOM 907 C CA . PRO A 1 115 ? 15.347 -0.365 -6.546 1.00 93.88 115 PRO A CA 1
ATOM 908 C C . PRO A 1 115 ? 15.273 1.125 -6.909 1.00 93.88 115 PRO A C 1
ATOM 910 O O . PRO A 1 115 ? 16.293 1.797 -6.937 1.00 93.88 115 PRO A O 1
ATOM 913 N N . ALA A 1 116 ? 14.069 1.640 -7.147 1.00 94.75 116 ALA A N 1
ATOM 914 C CA . ALA A 1 116 ? 13.840 3.028 -7.556 1.00 94.75 116 ALA A CA 1
ATOM 915 C C . ALA A 1 116 ? 13.437 3.954 -6.399 1.00 94.75 116 ALA A C 1
ATOM 917 O O . ALA A 1 116 ? 13.553 5.170 -6.511 1.00 94.75 116 ALA A O 1
ATOM 918 N N . ALA A 1 117 ? 12.889 3.400 -5.313 1.00 96.69 117 ALA A N 1
ATOM 919 C CA . ALA A 1 117 ? 12.633 4.164 -4.097 1.00 96.69 117 ALA A CA 1
ATOM 920 C C . ALA A 1 117 ? 12.476 3.262 -2.873 1.00 96.69 117 ALA A C 1
ATOM 922 O O . ALA A 1 117 ? 11.939 2.155 -2.946 1.00 96.69 117 ALA A O 1
ATOM 923 N N . ARG A 1 118 ? 12.840 3.784 -1.706 1.00 97.31 118 ARG A N 1
ATOM 924 C CA . ARG A 1 118 ? 12.498 3.235 -0.392 1.00 97.31 118 ARG A CA 1
ATOM 925 C C . ARG A 1 118 ? 11.303 3.996 0.165 1.00 97.31 118 ARG A C 1
ATOM 927 O O . ARG A 1 118 ? 11.345 5.216 0.227 1.00 97.31 118 ARG A O 1
ATOM 934 N N . LEU A 1 119 ? 10.257 3.286 0.577 1.00 97.31 119 LEU A N 1
ATOM 935 C CA . LEU A 1 119 ? 9.020 3.827 1.142 1.00 97.31 119 LEU A CA 1
ATOM 936 C C . LEU A 1 119 ? 8.890 3.381 2.599 1.00 97.31 119 LEU A C 1
ATOM 938 O O . LEU A 1 119 ? 8.929 2.179 2.876 1.00 97.31 119 LEU A O 1
ATOM 942 N N . ILE A 1 120 ? 8.686 4.322 3.519 1.00 97.62 120 ILE A N 1
ATOM 943 C CA . ILE A 1 120 ? 8.510 4.040 4.948 1.00 97.62 120 ILE A CA 1
ATOM 944 C C . ILE A 1 120 ? 7.243 4.732 5.443 1.00 97.62 120 ILE A C 1
ATOM 946 O O . ILE A 1 120 ? 7.127 5.955 5.379 1.00 97.62 120 ILE A O 1
ATOM 950 N N . LEU A 1 121 ? 6.299 3.944 5.955 1.00 98.06 121 LEU A N 1
ATOM 951 C CA . LEU A 1 121 ? 5.125 4.444 6.664 1.00 98.06 121 LEU A CA 1
ATOM 952 C C . LEU A 1 121 ? 5.376 4.416 8.172 1.00 98.06 121 LEU A C 1
ATOM 954 O O . LEU A 1 121 ? 5.594 3.331 8.711 1.00 98.06 121 LEU A O 1
ATOM 958 N N . ASP A 1 122 ? 5.214 5.556 8.838 1.00 97.19 122 ASP A N 1
ATOM 959 C CA . ASP A 1 122 ? 4.984 5.629 10.284 1.00 97.19 122 ASP A CA 1
ATOM 960 C C . ASP A 1 122 ? 3.500 5.357 10.590 1.00 97.19 122 ASP A C 1
ATOM 962 O O . ASP A 1 122 ? 2.601 6.017 10.058 1.00 97.19 122 ASP A O 1
ATOM 966 N N . LYS A 1 123 ? 3.216 4.347 11.417 1.00 94.56 123 LYS A N 1
ATOM 967 C CA . LYS A 1 123 ? 1.847 3.894 11.714 1.00 94.56 123 LYS A CA 1
ATOM 968 C C . LYS A 1 123 ? 1.115 4.758 12.731 1.00 94.56 123 LYS A C 1
ATOM 970 O O . LYS A 1 123 ? -0.111 4.649 12.800 1.00 94.56 123 LYS A O 1
ATOM 975 N N . TYR A 1 124 ? 1.836 5.535 13.529 1.00 92.25 124 TYR A N 1
ATOM 976 C CA . TYR A 1 124 ? 1.262 6.380 14.570 1.00 92.25 124 TYR A CA 1
ATOM 977 C C . TYR A 1 124 ? 0.986 7.777 14.032 1.00 92.25 124 TYR A C 1
ATOM 979 O O . TYR A 1 124 ? -0.126 8.278 14.185 1.00 92.25 124 TYR A O 1
ATOM 987 N N . GLU A 1 125 ? 1.964 8.350 13.334 1.00 93.44 125 GLU A N 1
ATOM 988 C CA . GLU A 1 125 ? 1.867 9.687 12.744 1.00 93.44 125 GLU A CA 1
ATOM 989 C C . GLU A 1 125 ? 1.145 9.676 11.391 1.00 93.44 125 GLU A C 1
ATOM 991 O O . GLU A 1 125 ? 0.741 10.721 10.885 1.00 93.44 125 GLU A O 1
ATOM 996 N N . TYR A 1 126 ? 0.945 8.494 10.796 1.00 92.44 126 TYR A N 1
ATOM 997 C CA . TYR A 1 126 ? 0.374 8.329 9.454 1.00 92.44 126 TYR A CA 1
ATOM 998 C C . TYR A 1 126 ? 1.157 9.098 8.378 1.00 92.44 126 TYR A C 1
ATOM 1000 O O . TYR A 1 126 ? 0.590 9.555 7.383 1.00 92.44 126 TYR A O 1
ATOM 1008 N N . VAL A 1 127 ? 2.473 9.223 8.568 1.00 94.50 127 VAL A N 1
ATOM 1009 C CA . VAL A 1 127 ? 3.381 9.915 7.651 1.00 94.50 127 VAL A CA 1
ATOM 1010 C C . VAL A 1 127 ? 4.075 8.897 6.754 1.00 94.50 127 VAL A C 1
ATOM 1012 O O . VAL A 1 127 ? 4.633 7.904 7.221 1.00 94.50 127 VAL A O 1
ATOM 1015 N N . LEU A 1 128 ? 4.050 9.161 5.448 1.00 94.75 128 LEU A N 1
ATOM 1016 C CA . LEU A 1 128 ? 4.835 8.440 4.452 1.00 94.75 128 LEU A CA 1
ATOM 1017 C C . LEU A 1 128 ? 6.100 9.245 4.138 1.00 94.75 128 LEU A C 1
ATOM 1019 O O . LEU A 1 128 ? 6.005 10.393 3.711 1.00 94.75 128 LEU A O 1
ATOM 1023 N N . SER A 1 129 ? 7.267 8.628 4.301 1.00 96.06 129 SER A N 1
ATOM 1024 C CA . SER A 1 129 ? 8.549 9.162 3.831 1.00 96.06 129 SER A CA 1
ATOM 1025 C C . SER A 1 129 ? 9.125 8.285 2.721 1.00 96.06 129 SER A C 1
ATOM 1027 O O . SER A 1 129 ? 8.854 7.080 2.660 1.00 96.06 129 SER A O 1
ATOM 1029 N N . TRP A 1 130 ? 9.894 8.894 1.814 1.00 95.19 130 TRP A N 1
ATOM 1030 C CA . TRP A 1 130 ? 10.562 8.164 0.743 1.00 95.19 130 TRP A CA 1
ATOM 1031 C C . TRP A 1 130 ? 11.934 8.734 0.387 1.00 95.19 130 TRP A C 1
ATOM 1033 O O . TRP A 1 130 ? 12.186 9.927 0.548 1.00 95.19 130 TRP A O 1
ATOM 1043 N N . THR A 1 131 ? 12.803 7.866 -0.129 1.00 95.94 131 THR A N 1
ATOM 1044 C CA . THR A 1 131 ? 14.106 8.224 -0.713 1.00 95.94 131 THR A CA 1
ATOM 1045 C C . THR A 1 131 ? 14.279 7.500 -2.043 1.00 95.94 131 THR A C 1
ATOM 1047 O O . THR A 1 131 ? 13.986 6.305 -2.097 1.00 95.94 131 THR A O 1
ATOM 1050 N N . ALA A 1 132 ? 14.720 8.213 -3.081 1.00 89.12 132 ALA A N 1
ATOM 1051 C CA . ALA A 1 132 ? 15.069 7.655 -4.391 1.00 89.12 132 ALA A CA 1
ATOM 1052 C C . ALA A 1 132 ? 16.553 7.281 -4.433 1.00 89.12 132 ALA A C 1
ATOM 1054 O O . ALA A 1 132 ? 17.346 8.032 -3.817 1.00 89.12 132 ALA A O 1
#

Radius of gyration: 20.23 Å; chains: 1; bounding box: 48×35×45 Å

Secondary structure (DSSP, 8-state):
-PPPPS--STTTTS-GGGHHHHHHHHHS------HHHHHHHHHHTT--GGGSPPPPPHHHHHHHHHHHH-EEEEEETTEEEEEEEEEEEE-SSEEEEEEEEEEE-TT--EEEEEEEEEEEEETTT--EEEE-

InterPro domains:
  IPR046632 Protein of unknown function DUF6744 [PF20529] (16-126)

Foldseek 3Di:
DQDFQPDDDVCRPPGPVCVVVVCVVVVDDDDPDDPVNVLVVCVVVVHDSVNDDDDDQLVVVVVVVQVVVWDWQPDDPQKGKTWHKAFDDDDPFKGKIFTKIWIAHPVRHTDDIDGPKIWMAGRPVRDIDMDD

Organism: NCBI:txid412755

pLDDT: mean 84.81, std 14.97, range [40.59, 98.06]

Sequence (132 aa):
MPGKSPLVGYGAGIRKETLLGWVAWYGISDPEVRYNALKKRVKELGLDVSALPAPLRAGDSFKRACRYAEQKKVPYGDVFTNIMIRAVTQDNETVERHLVVEIVDADDKRLEYEPAARLILDKYEYVLSWTA